Protein AF-A0A931WV49-F1 (afdb_monomer_lite)

Foldseek 3Di:
DEAEEEQEPPDPVQVVLSVVVQVCCCVPVVYHYDYDYDYCPPPVLVCQVVVVQVNYDYDDDDFQDPDVLCVCDPEAVHECPHRHQNPPDVVRCVLNVVLVVDPPPVVNVVSVVVSVVVCVVVVRDDDRDDDDDDDDDDPPPPDDDDDRGPPCVVPDDDPPPPD

Radius of gyration: 19.04 Å; chains: 1; bounding box: 43×33×57 Å

Sequence (163 aa):
MNAYVMVLAWEPANEAISEAVASMWEQNLGLRVKRQLTEYRPTVRQKLVERATAGYTYIFSNPGVSDPVNYGCACCIGPSWVTVLHTEHPKVDELCGPLLKELDTNKWVPGLQKLGDFLYYNYWNAPIANGNALFAAGKRVKSYTPWPQSSLMQVIEYVTLNR

Secondary structure (DSSP, 8-state):
-EEEEEE-TT-THHHHHHHHHHHHHHHHH--EEEE----IIIIIHHHHHTT--TTEEEE---PPPS-HHHIIIIISS--TT-SS-----HHHHHHHHHHTT---GGGHHHHHHHHHHHHHHTTS------PPPP-PPPTT-------S-S-GGGT--------

Structure (mmCIF, N/CA/C/O backbone):
data_AF-A0A931WV49-F1
#
_entry.id   AF-A0A931WV49-F1
#
loop_
_atom_site.group_PDB
_atom_site.id
_atom_site.type_symbol
_atom_site.label_atom_id
_atom_site.label_alt_id
_atom_site.label_comp_id
_atom_site.label_asym_id
_atom_site.label_entity_id
_atom_site.label_seq_id
_atom_site.pdbx_PDB_ins_code
_atom_site.Cartn_x
_atom_site.Cartn_y
_atom_site.Cartn_z
_atom_site.occupancy
_atom_site.B_iso_or_equiv
_atom_site.auth_seq_id
_atom_site.auth_comp_id
_atom_site.auth_asym_id
_atom_site.auth_atom_id
_atom_site.pdbx_PDB_model_num
ATOM 1 N N . MET A 1 1 ? -15.208 0.102 18.724 1.00 34.31 1 MET A N 1
ATOM 2 C CA . MET A 1 1 ? -14.469 1.016 17.828 1.00 34.31 1 MET A CA 1
ATOM 3 C C . MET A 1 1 ? -15.110 0.889 16.450 1.00 34.31 1 MET A C 1
ATOM 5 O O . MET A 1 1 ? -15.309 -0.241 16.025 1.00 34.31 1 MET A O 1
ATOM 9 N N . ASN A 1 2 ? -15.539 1.992 15.828 1.00 30.91 2 ASN A N 1
ATOM 10 C CA . ASN A 1 2 ? -16.186 1.964 14.509 1.00 30.91 2 ASN A CA 1
ATOM 11 C C . ASN A 1 2 ? -15.095 2.106 13.445 1.00 30.91 2 ASN A C 1
ATOM 13 O O . ASN A 1 2 ? -14.449 3.151 13.411 1.00 30.91 2 ASN A O 1
ATOM 17 N N . ALA A 1 3 ? -14.879 1.075 12.630 1.00 30.47 3 ALA A N 1
ATOM 18 C CA . ALA A 1 3 ? -13.979 1.144 11.481 1.00 30.47 3 ALA A CA 1
ATOM 19 C C . ALA A 1 3 ? -14.787 1.463 10.216 1.00 30.47 3 ALA A C 1
ATOM 21 O O . ALA A 1 3 ? -15.908 0.981 10.069 1.00 30.47 3 ALA A O 1
ATOM 22 N N . TYR A 1 4 ? -14.242 2.273 9.316 1.00 38.28 4 TYR A N 1
ATOM 23 C CA . TYR A 1 4 ? -14.878 2.626 8.043 1.00 38.28 4 TYR A CA 1
ATOM 24 C C . TYR A 1 4 ? -14.018 2.132 6.897 1.00 38.28 4 TYR A C 1
ATOM 26 O O . TYR A 1 4 ? -12.827 2.383 6.970 1.00 38.28 4 TYR A O 1
ATOM 34 N N . VAL A 1 5 ? -14.586 1.511 5.860 1.00 36.91 5 VAL A N 1
ATOM 35 C CA . VAL A 1 5 ? -13.857 1.191 4.619 1.00 36.91 5 VAL A CA 1
ATOM 36 C C . VAL A 1 5 ? -14.459 1.988 3.467 1.00 36.91 5 VAL A C 1
ATOM 38 O O . VAL A 1 5 ? -15.669 1.913 3.239 1.00 36.91 5 VAL A O 1
ATOM 41 N N . MET A 1 6 ? -13.623 2.759 2.766 1.00 44.12 6 MET A N 1
ATOM 42 C CA . MET A 1 6 ? -14.001 3.466 1.541 1.00 44.12 6 MET A CA 1
ATOM 43 C C . MET A 1 6 ? -13.493 2.738 0.302 1.00 44.12 6 MET A C 1
ATOM 45 O O . MET A 1 6 ? -12.321 2.375 0.193 1.00 44.12 6 MET A O 1
ATOM 49 N N . VAL A 1 7 ? -14.420 2.560 -0.630 1.00 39.53 7 VAL A N 1
ATOM 50 C CA . VAL A 1 7 ? -14.244 1.864 -1.898 1.00 39.53 7 VAL A CA 1
ATOM 51 C C . VAL A 1 7 ? -13.881 2.892 -2.959 1.00 39.53 7 VAL A C 1
ATOM 53 O O . VAL A 1 7 ? -14.712 3.716 -3.333 1.00 39.53 7 VAL A O 1
ATOM 56 N N . LEU A 1 8 ? -12.642 2.866 -3.447 1.00 41.22 8 LEU A N 1
ATOM 57 C CA . LEU A 1 8 ? -12.221 3.781 -4.504 1.00 41.22 8 LEU A CA 1
ATOM 58 C C . LEU A 1 8 ? -12.713 3.281 -5.866 1.00 41.22 8 LEU A C 1
ATOM 60 O O . LEU A 1 8 ? -12.292 2.223 -6.332 1.00 41.22 8 LEU A O 1
ATOM 64 N N . ALA A 1 9 ? -13.557 4.089 -6.513 1.00 36.97 9 ALA A N 1
ATOM 65 C CA . ALA A 1 9 ? -14.303 3.781 -7.741 1.00 36.97 9 ALA A CA 1
ATOM 66 C C . ALA A 1 9 ? -13.467 3.466 -9.005 1.00 36.97 9 ALA A C 1
ATOM 68 O O . ALA A 1 9 ? -14.037 3.245 -10.070 1.00 36.97 9 ALA A O 1
ATOM 69 N N . TRP A 1 10 ? -12.134 3.457 -8.922 1.00 40.81 10 TRP A N 1
ATOM 70 C CA . TRP A 1 10 ? -11.256 3.199 -10.070 1.00 40.81 10 TRP A CA 1
ATOM 71 C C . TRP A 1 10 ? -11.050 1.711 -10.377 1.00 40.81 10 TRP A C 1
ATOM 73 O O . TRP A 1 10 ? -10.660 1.381 -11.493 1.00 40.81 10 TRP A O 1
ATOM 83 N N . GLU A 1 11 ? -11.376 0.813 -9.443 1.00 55.72 11 GLU A N 1
ATOM 84 C CA . GLU A 1 11 ? -11.392 -0.630 -9.692 1.00 55.72 11 GLU A CA 1
ATOM 85 C C . GLU A 1 11 ? -12.628 -1.275 -9.053 1.00 55.72 11 GLU A C 1
ATOM 87 O O . GLU A 1 11 ? -12.770 -1.210 -7.830 1.00 55.72 11 GLU A O 1
ATOM 92 N N . PRO A 1 12 ? -13.495 -1.957 -9.832 1.00 60.09 12 PRO A N 1
ATOM 93 C CA . PRO A 1 12 ? -14.665 -2.659 -9.293 1.00 60.09 12 PRO A CA 1
ATOM 94 C C . PRO A 1 12 ? -14.314 -3.679 -8.199 1.00 60.09 12 PRO A C 1
ATOM 96 O O . PRO A 1 12 ? -15.126 -3.966 -7.324 1.00 60.09 12 PRO A O 1
ATOM 99 N N . ALA A 1 13 ? -13.085 -4.207 -8.219 1.00 69.62 13 ALA A N 1
ATOM 100 C CA . ALA A 1 13 ? -12.594 -5.136 -7.209 1.00 69.62 13 ALA A CA 1
ATOM 101 C C . ALA A 1 13 ? -12.448 -4.496 -5.817 1.00 69.62 13 ALA A C 1
ATOM 103 O O . ALA A 1 13 ? -12.595 -5.200 -4.820 1.00 69.62 13 ALA A O 1
ATOM 104 N N . ASN A 1 14 ? -12.212 -3.180 -5.719 1.00 73.88 14 ASN A N 1
ATOM 105 C CA . ASN A 1 14 ? -11.999 -2.512 -4.431 1.00 73.88 14 ASN A CA 1
ATOM 106 C C . ASN A 1 14 ? -13.211 -2.641 -3.503 1.00 73.88 14 ASN A C 1
ATOM 108 O O . ASN A 1 14 ? -13.030 -2.716 -2.289 1.00 73.88 14 ASN A O 1
ATOM 112 N N . GLU A 1 15 ? -14.429 -2.706 -4.049 1.00 77.50 15 GLU A N 1
ATOM 113 C CA . GLU A 1 15 ? -15.651 -2.907 -3.262 1.00 77.50 15 GLU A CA 1
ATOM 114 C C . GLU A 1 15 ? -15.672 -4.288 -2.618 1.00 77.50 15 GLU A C 1
ATOM 116 O O . GLU A 1 15 ? -15.788 -4.414 -1.400 1.00 77.50 15 GLU A O 1
ATOM 121 N N . ALA A 1 16 ? -15.478 -5.321 -3.437 1.00 82.06 16 ALA A N 1
ATOM 122 C CA . ALA A 1 16 ? -15.474 -6.704 -2.987 1.00 82.06 16 ALA A CA 1
ATOM 123 C C . ALA A 1 16 ? -14.339 -6.976 -1.988 1.00 82.06 16 ALA A C 1
ATOM 125 O O . ALA A 1 16 ? -14.549 -7.650 -0.981 1.00 82.06 16 ALA A O 1
ATOM 126 N N . ILE A 1 17 ? -13.149 -6.416 -2.229 1.00 83.19 17 ILE A N 1
ATOM 127 C CA . ILE A 1 17 ? -12.017 -6.532 -1.303 1.00 83.19 17 ILE A CA 1
ATOM 128 C C . ILE A 1 17 ? -12.343 -5.814 0.015 1.00 83.19 17 ILE A C 1
ATOM 130 O O . ILE A 1 17 ? -12.093 -6.361 1.087 1.00 83.19 17 ILE A O 1
ATOM 134 N N . SER A 1 18 ? -12.947 -4.623 -0.046 1.00 85.06 18 SER A N 1
ATOM 135 C CA . SER A 1 18 ? -13.350 -3.860 1.144 1.00 85.06 18 SER A CA 1
ATOM 136 C C . SER A 1 18 ? -14.348 -4.623 2.001 1.00 85.06 18 SER A C 1
ATOM 138 O O . SER A 1 18 ? -14.196 -4.676 3.221 1.00 85.06 18 SER A O 1
ATOM 140 N N . GLU A 1 19 ? -15.334 -5.256 1.367 1.00 87.94 19 GLU A N 1
ATOM 141 C CA . GLU A 1 19 ? -16.327 -6.072 2.060 1.00 87.94 19 GLU A CA 1
ATOM 142 C C . GLU A 1 19 ? -15.710 -7.331 2.678 1.00 87.94 19 GLU A C 1
ATOM 144 O O . GLU A 1 19 ? -16.015 -7.672 3.823 1.00 87.94 19 GLU A O 1
ATOM 149 N N . ALA A 1 20 ? -14.799 -7.997 1.963 1.00 89.44 20 ALA A N 1
ATOM 150 C CA . ALA A 1 20 ? -14.093 -9.167 2.479 1.00 89.44 20 ALA A CA 1
ATOM 151 C C . ALA A 1 20 ? -13.246 -8.821 3.717 1.00 89.44 20 ALA A C 1
ATOM 153 O O . ALA A 1 20 ? -13.296 -9.533 4.722 1.00 89.44 20 ALA A O 1
ATOM 154 N N . VAL A 1 21 ? -12.517 -7.700 3.682 1.00 88.88 21 VAL A N 1
ATOM 155 C CA . VAL A 1 21 ? -11.721 -7.216 4.822 1.00 88.88 21 VAL A CA 1
ATOM 156 C C . VAL A 1 21 ? -12.618 -6.825 5.994 1.00 88.88 21 VAL A C 1
ATOM 158 O O . VAL A 1 21 ? -12.352 -7.231 7.125 1.00 88.88 21 VAL A O 1
ATOM 161 N N . ALA A 1 22 ? -13.702 -6.088 5.733 1.00 90.62 22 ALA A N 1
ATOM 162 C CA . ALA A 1 22 ? -14.672 -5.714 6.756 1.00 90.62 22 ALA A CA 1
ATOM 163 C C . ALA A 1 22 ? -15.251 -6.956 7.449 1.00 90.62 22 ALA A C 1
ATOM 165 O O . ALA A 1 22 ? -15.219 -7.049 8.674 1.00 90.62 22 ALA A O 1
ATOM 166 N N . SER A 1 23 ? -15.685 -7.944 6.665 1.00 92.62 23 SER A N 1
ATOM 167 C CA . SER A 1 23 ? -16.212 -9.214 7.170 1.00 92.62 23 SER A CA 1
ATOM 168 C C . SER A 1 23 ? -15.183 -9.969 8.014 1.00 92.62 23 SER A C 1
ATOM 170 O O . SER A 1 23 ? -15.506 -10.448 9.100 1.00 92.62 23 SER A O 1
ATOM 172 N N . MET A 1 24 ? -13.925 -10.034 7.564 1.00 92.19 24 MET A N 1
ATOM 173 C CA . MET A 1 24 ? -12.841 -10.675 8.311 1.00 92.19 24 MET A CA 1
ATOM 174 C C . MET A 1 24 ? -12.613 -10.001 9.670 1.00 92.19 24 MET A C 1
ATOM 176 O O . MET A 1 24 ? -12.409 -10.690 10.670 1.00 92.19 24 MET A O 1
ATOM 180 N N . TRP A 1 25 ? -12.658 -8.670 9.732 1.00 91.69 25 TRP A N 1
ATOM 181 C CA . TRP A 1 25 ? -12.512 -7.925 10.983 1.00 91.69 25 TRP A CA 1
ATOM 182 C C . TRP A 1 25 ? -13.694 -8.114 11.930 1.00 91.69 25 TRP A C 1
ATOM 184 O O . TRP A 1 25 ? -13.495 -8.261 13.136 1.00 91.69 25 TRP A O 1
ATOM 194 N N . GLU A 1 26 ? -14.916 -8.141 11.408 1.00 94.44 26 GLU A N 1
ATOM 195 C CA . GLU A 1 26 ? -16.110 -8.384 12.220 1.00 94.44 26 GLU A CA 1
ATOM 196 C C . GLU A 1 26 ? -16.106 -9.799 12.811 1.00 94.44 26 GLU A C 1
ATOM 198 O O . GLU A 1 26 ? -16.365 -9.968 14.001 1.00 94.44 26 GLU A O 1
ATOM 203 N N . GLN A 1 27 ? -15.737 -10.805 12.012 1.00 95.81 27 GLN A N 1
ATOM 204 C CA . GLN A 1 27 ? -15.730 -12.211 12.425 1.00 95.81 27 GLN A CA 1
ATOM 205 C C . GLN A 1 27 ? -14.581 -12.558 13.376 1.00 95.81 27 GLN A C 1
ATOM 207 O O . GLN A 1 27 ? -14.791 -13.270 14.354 1.00 95.81 27 GLN A O 1
ATOM 212 N N . ASN A 1 28 ? -13.368 -12.070 13.097 1.00 95.50 28 ASN A N 1
ATOM 213 C CA . ASN A 1 28 ? -12.165 -12.533 13.795 1.00 95.50 28 ASN A CA 1
ATOM 214 C C . ASN A 1 28 ? -11.689 -11.580 14.894 1.00 95.50 28 ASN A C 1
ATOM 216 O O . ASN A 1 28 ? -10.982 -12.010 15.801 1.00 95.50 28 ASN A O 1
ATOM 220 N N . LEU A 1 29 ? -12.049 -10.293 14.823 1.00 90.69 29 LEU A N 1
ATOM 221 C CA . LEU A 1 29 ? -11.569 -9.269 15.761 1.00 90.69 29 LEU A CA 1
ATOM 222 C C . LEU A 1 29 ? -12.693 -8.662 16.614 1.00 90.69 29 LEU A C 1
ATOM 224 O O . LEU A 1 29 ? -12.421 -7.821 17.469 1.00 90.69 29 LEU A O 1
ATOM 228 N N . GLY A 1 30 ? -13.954 -9.048 16.383 1.00 90.06 30 GLY A N 1
ATOM 229 C CA . GLY A 1 30 ? -15.111 -8.507 17.105 1.00 90.06 30 GLY A CA 1
ATOM 230 C C . GLY A 1 30 ? -15.348 -7.012 16.857 1.00 90.06 30 GLY A C 1
ATOM 231 O O . GLY A 1 30 ? -15.987 -6.333 17.666 1.00 90.06 30 GLY A O 1
ATOM 232 N N . LEU A 1 31 ? -14.806 -6.473 15.761 1.00 89.88 31 LEU A N 1
ATOM 233 C CA . LEU A 1 31 ? -15.021 -5.085 15.364 1.00 89.88 31 LEU A CA 1
ATOM 234 C C . LEU A 1 31 ? -16.426 -4.906 14.775 1.00 89.88 31 LEU A C 1
ATOM 236 O O . LEU A 1 31 ? -17.073 -5.864 14.367 1.00 89.88 31 LEU A O 1
ATOM 240 N N . ARG A 1 32 ? -16.910 -3.660 14.731 1.00 90.88 32 ARG A N 1
ATOM 241 C CA . ARG A 1 32 ? -18.094 -3.282 13.945 1.00 90.88 32 ARG A CA 1
ATOM 242 C C . ARG A 1 32 ? -17.646 -2.335 12.846 1.00 90.88 32 ARG A C 1
ATOM 244 O O . ARG A 1 32 ? -17.083 -1.276 13.148 1.00 90.88 32 ARG A O 1
ATOM 251 N N . VAL A 1 33 ? -17.881 -2.711 11.593 1.00 89.62 33 VAL A N 1
ATOM 252 C CA . VAL A 1 33 ? -17.372 -1.974 10.438 1.00 89.62 33 VAL A CA 1
ATOM 253 C C . VAL A 1 33 ? -18.531 -1.294 9.713 1.00 89.62 33 VAL A C 1
ATOM 255 O O . VAL A 1 33 ? -19.464 -1.932 9.228 1.00 89.62 33 VAL A O 1
ATOM 258 N N . LYS A 1 34 ? -18.488 0.033 9.608 1.00 88.94 34 LYS A N 1
ATOM 259 C CA . LYS A 1 34 ? -19.434 0.795 8.793 1.00 88.94 34 LYS A CA 1
ATOM 260 C C . LYS A 1 34 ? -18.891 0.905 7.370 1.00 88.94 34 LYS A C 1
ATOM 262 O O . LYS A 1 34 ? -17.899 1.589 7.131 1.00 88.94 34 LYS A O 1
ATOM 267 N N . ARG A 1 35 ? -19.563 0.272 6.409 1.00 86.44 35 ARG A N 1
ATOM 268 C CA . ARG A 1 35 ? -19.246 0.450 4.985 1.00 86.44 35 ARG A CA 1
ATOM 269 C C . ARG A 1 35 ? -19.709 1.830 4.519 1.00 86.44 35 ARG A C 1
ATOM 271 O O . ARG A 1 35 ? -20.822 2.248 4.843 1.00 86.44 35 ARG A O 1
ATOM 278 N N . GLN A 1 36 ? -18.866 2.546 3.780 1.00 84.31 36 GLN A N 1
ATOM 279 C CA . GLN A 1 36 ? -19.240 3.822 3.175 1.00 84.31 36 GLN A CA 1
ATOM 280 C C . GLN A 1 36 ? -18.580 3.956 1.804 1.00 84.31 36 GLN A C 1
ATOM 282 O O . GLN A 1 36 ? -17.373 4.153 1.712 1.00 84.31 36 GLN A O 1
ATOM 287 N N . LEU A 1 37 ? -19.378 3.895 0.739 1.00 77.06 37 LEU A N 1
ATOM 288 C CA . LEU A 1 37 ? -18.910 4.229 -0.604 1.00 77.06 37 LEU A CA 1
ATOM 289 C C . LEU A 1 37 ? -18.619 5.732 -0.683 1.00 77.06 37 LEU A C 1
ATOM 291 O O . LEU A 1 37 ? -19.451 6.545 -0.271 1.00 77.06 37 LEU A O 1
ATOM 295 N N . THR A 1 38 ? -17.448 6.105 -1.192 1.00 76.75 38 THR A N 1
ATOM 296 C CA . THR A 1 38 ? -17.051 7.507 -1.365 1.00 76.75 38 THR A CA 1
ATOM 297 C C . THR A 1 38 ? -16.128 7.681 -2.560 1.00 76.75 38 THR A C 1
ATOM 299 O O . THR A 1 38 ? -15.463 6.753 -3.015 1.00 76.75 38 THR A O 1
ATOM 302 N N . GLU A 1 39 ? -16.046 8.912 -3.046 1.00 75.50 39 GLU A N 1
ATOM 303 C CA . GLU A 1 39 ? -15.086 9.282 -4.074 1.00 75.50 39 GLU A CA 1
ATOM 304 C C . GLU A 1 39 ? -13.728 9.633 -3.456 1.00 75.50 39 GLU A C 1
ATOM 306 O O . GLU A 1 39 ? -13.644 10.273 -2.400 1.00 75.50 39 GLU A O 1
ATOM 311 N N . TYR A 1 40 ? -12.637 9.281 -4.150 1.00 74.19 40 TYR A N 1
ATOM 312 C CA . TYR A 1 40 ? -11.290 9.671 -3.717 1.00 74.19 40 TYR A CA 1
ATOM 313 C C . TYR A 1 40 ? -11.170 11.196 -3.567 1.00 74.19 40 TYR A C 1
ATOM 315 O O . TYR A 1 40 ? -10.636 11.702 -2.580 1.00 74.19 40 TYR A O 1
ATOM 323 N N . ARG A 1 41 ? -11.694 11.940 -4.547 1.00 77.38 41 ARG A N 1
ATOM 324 C CA . ARG A 1 41 ? -11.789 13.402 -4.534 1.00 77.38 41 ARG A CA 1
ATOM 325 C C . ARG A 1 41 ? -13.264 13.783 -4.682 1.00 77.38 41 ARG A C 1
ATOM 327 O O . ARG A 1 41 ? -13.864 13.296 -5.628 1.00 77.38 41 ARG A O 1
ATOM 334 N N . PRO A 1 42 ? -13.814 14.653 -3.819 1.00 78.25 42 PRO A N 1
ATOM 335 C CA . PRO A 1 42 ? -13.121 15.373 -2.748 1.00 78.25 42 PRO A CA 1
ATOM 336 C C . PRO A 1 42 ? -12.963 14.571 -1.444 1.00 78.25 42 PRO A C 1
ATOM 338 O O . PRO A 1 42 ? -12.081 14.896 -0.660 1.00 78.25 42 PRO A O 1
ATOM 341 N N . THR A 1 43 ? -13.762 13.529 -1.200 1.00 81.81 43 THR A N 1
ATOM 342 C CA . THR A 1 43 ? -14.004 13.005 0.156 1.00 81.81 43 THR A CA 1
ATOM 343 C C . THR A 1 43 ? -12.775 12.420 0.854 1.00 81.81 43 THR A C 1
ATOM 345 O O . THR A 1 43 ? -12.388 12.911 1.917 1.00 81.81 43 THR A O 1
ATOM 348 N N . VAL A 1 44 ? -12.156 11.375 0.294 1.00 79.25 44 VAL A N 1
ATOM 349 C CA . VAL A 1 44 ? -11.010 10.706 0.944 1.00 79.25 44 VAL A CA 1
ATOM 350 C C . VAL A 1 44 ? -9.829 11.664 1.060 1.00 79.25 44 VAL A C 1
ATOM 352 O O . VAL A 1 44 ? -9.240 11.811 2.130 1.00 79.25 44 VAL A O 1
ATOM 355 N N . ARG A 1 45 ? -9.521 12.369 -0.033 1.00 78.31 45 ARG A N 1
ATOM 356 C CA . ARG A 1 45 ? -8.413 13.321 -0.095 1.00 78.31 45 ARG A CA 1
ATOM 357 C C . ARG A 1 45 ? -8.576 14.462 0.902 1.00 78.31 45 ARG A C 1
ATOM 359 O O . ARG A 1 45 ? -7.599 14.838 1.536 1.00 78.31 45 ARG A O 1
ATOM 366 N N . GLN A 1 46 ? -9.780 15.007 1.051 1.00 83.69 46 GLN A N 1
ATOM 367 C CA . GLN A 1 46 ? -10.036 16.071 2.015 1.00 83.69 46 GLN A CA 1
ATOM 368 C C . GLN A 1 46 ? -9.796 15.582 3.446 1.00 83.69 46 GLN A C 1
ATOM 370 O O . GLN A 1 46 ? -9.076 16.240 4.186 1.00 83.69 46 GLN A O 1
ATOM 375 N N . LYS A 1 47 ? -10.285 14.388 3.808 1.00 82.69 47 LYS A N 1
ATOM 376 C CA . LYS A 1 47 ? -10.032 13.800 5.134 1.00 82.69 47 LYS A CA 1
ATOM 377 C C . LYS A 1 47 ? -8.549 13.583 5.422 1.00 82.69 47 LYS A C 1
ATOM 379 O O . LYS A 1 47 ? -8.128 13.814 6.551 1.00 82.69 47 LYS A O 1
ATOM 384 N N . LEU A 1 48 ? -7.778 13.149 4.423 1.00 79.81 48 LEU A N 1
ATOM 385 C CA . LEU A 1 48 ? -6.324 13.005 4.532 1.00 79.81 48 LEU A CA 1
ATOM 386 C C . LEU A 1 48 ? -5.666 14.363 4.825 1.00 79.81 48 LEU A C 1
ATOM 388 O O . LEU A 1 48 ? -4.975 14.492 5.831 1.00 79.81 48 LEU A O 1
ATOM 392 N N . VAL A 1 49 ? -5.966 15.387 4.017 1.00 79.75 49 VAL A N 1
ATOM 393 C CA . VAL A 1 49 ? -5.416 16.749 4.169 1.00 79.75 49 VAL A CA 1
ATOM 394 C C . VAL A 1 49 ? -5.806 17.385 5.509 1.00 79.75 49 VAL A C 1
ATOM 396 O O . VAL A 1 49 ? -4.985 18.026 6.161 1.00 79.75 49 VAL A O 1
ATOM 399 N N . GLU A 1 50 ? -7.051 17.198 5.940 1.00 84.56 50 GLU A N 1
ATOM 400 C CA . GLU A 1 50 ? -7.586 17.732 7.198 1.00 84.56 50 GLU A CA 1
ATOM 401 C C . GLU A 1 50 ? -7.188 16.904 8.429 1.00 84.56 50 GLU A C 1
ATOM 403 O O . GLU A 1 50 ? -7.549 17.265 9.548 1.00 84.56 50 GLU A O 1
ATOM 408 N N . ARG A 1 51 ? -6.463 15.789 8.251 1.00 79.25 51 ARG A N 1
ATOM 409 C CA . ARG A 1 51 ? -6.116 14.830 9.318 1.00 79.25 51 ARG A CA 1
ATOM 410 C C . ARG A 1 51 ? -7.344 14.280 10.064 1.00 79.25 51 ARG A C 1
ATOM 412 O O . ARG A 1 51 ? -7.278 13.903 11.232 1.00 79.25 51 ARG A O 1
ATOM 419 N N . ALA A 1 52 ? -8.475 14.179 9.370 1.00 84.69 52 ALA A N 1
ATOM 420 C CA . ALA A 1 52 ? -9.752 13.692 9.888 1.00 84.69 52 ALA A CA 1
ATOM 421 C C . ALA A 1 52 ? -9.961 12.190 9.588 1.00 84.69 52 ALA A C 1
ATOM 423 O O . ALA A 1 52 ? -11.017 11.780 9.090 1.00 84.69 52 ALA A O 1
ATOM 424 N N . THR A 1 53 ? -8.934 11.375 9.867 1.00 78.62 53 THR A N 1
ATOM 425 C CA . THR A 1 53 ? -8.846 9.938 9.523 1.00 78.62 53 THR A CA 1
ATOM 426 C C . THR A 1 53 ? -8.913 8.994 10.731 1.00 78.62 53 THR A C 1
ATOM 428 O O . THR A 1 53 ? -8.731 7.785 10.594 1.00 78.62 53 THR A O 1
ATOM 431 N N . ALA A 1 54 ? -9.202 9.498 11.932 1.00 81.06 54 ALA A N 1
ATOM 432 C CA . ALA A 1 54 ? -9.349 8.644 13.109 1.00 81.06 54 ALA A CA 1
ATOM 433 C C . ALA A 1 54 ? -10.499 7.627 12.931 1.00 81.06 54 ALA A C 1
ATOM 435 O O . ALA A 1 54 ? -11.623 7.997 12.591 1.00 81.06 54 ALA A O 1
ATOM 436 N N . GLY A 1 55 ? -10.213 6.339 13.164 1.00 78.25 55 GLY A N 1
ATOM 437 C CA . GLY A 1 55 ? -11.171 5.236 12.975 1.00 78.25 55 GLY A CA 1
ATOM 438 C C . GLY A 1 55 ? -11.501 4.931 11.509 1.00 78.25 55 GLY A C 1
ATOM 439 O O . GLY A 1 55 ? -12.386 4.127 11.227 1.00 78.25 55 GLY A O 1
ATOM 440 N N . TYR A 1 56 ? -10.807 5.565 10.570 1.00 78.94 56 TYR A N 1
ATOM 441 C CA . TYR A 1 56 ? -11.069 5.456 9.148 1.00 78.94 56 TYR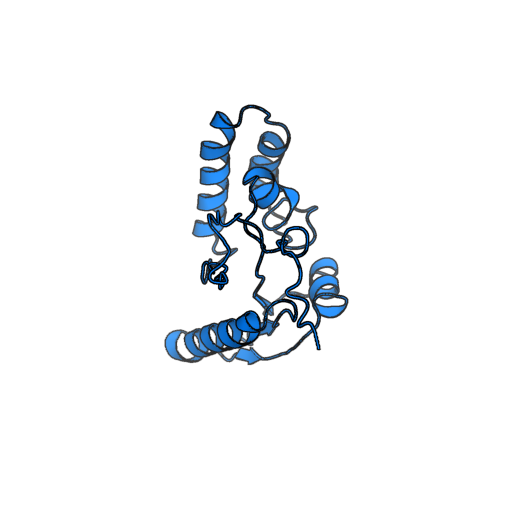 A CA 1
ATOM 442 C C . TYR A 1 56 ? -9.982 4.626 8.4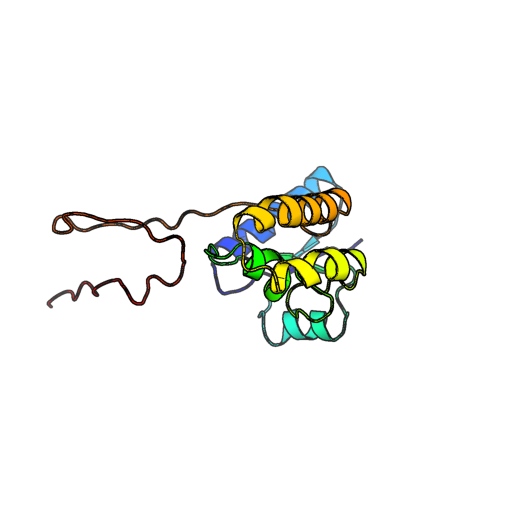60 1.00 78.94 56 TYR A C 1
ATOM 444 O O . TYR A 1 56 ? -8.793 4.863 8.654 1.00 78.94 56 TYR A O 1
ATOM 452 N N . THR A 1 57 ? -10.394 3.663 7.640 1.00 79.62 57 THR A N 1
ATOM 453 C CA . THR A 1 57 ? -9.515 2.921 6.739 1.00 79.62 57 THR A CA 1
ATOM 454 C C . THR A 1 57 ? -10.039 3.028 5.308 1.00 79.62 57 THR A C 1
ATOM 456 O O . THR A 1 57 ? -11.193 3.379 5.049 1.00 79.62 57 THR A O 1
ATOM 459 N N . TYR A 1 58 ? -9.189 2.745 4.339 1.00 78.31 58 TYR A N 1
ATOM 460 C CA . TYR A 1 58 ? -9.593 2.675 2.947 1.00 78.31 58 TYR A CA 1
ATOM 461 C C . TYR A 1 58 ? -8.668 1.744 2.199 1.00 78.31 58 TYR A C 1
ATOM 463 O O . TYR A 1 58 ? -7.517 1.546 2.586 1.00 78.31 58 TYR A O 1
ATOM 471 N N . ILE A 1 59 ? -9.195 1.174 1.126 1.00 77.19 59 ILE A N 1
ATOM 472 C CA . ILE A 1 59 ? -8.412 0.332 0.239 1.00 77.19 59 ILE A CA 1
ATOM 473 C C . ILE A 1 59 ? -7.989 1.178 -0.946 1.00 77.19 59 ILE A C 1
ATOM 475 O O . ILE A 1 59 ? -8.800 1.861 -1.571 1.00 77.19 59 ILE A O 1
ATOM 479 N N . PHE A 1 60 ? -6.696 1.133 -1.233 1.00 73.25 60 PHE A N 1
ATOM 480 C CA . PHE A 1 60 ? -6.095 1.783 -2.379 1.00 73.25 60 PHE A CA 1
ATOM 481 C C . PHE A 1 60 ? -5.416 0.721 -3.234 1.00 73.25 60 PHE A C 1
ATOM 483 O O . PHE A 1 60 ? -4.530 0.012 -2.756 1.00 73.25 60 PHE A O 1
ATOM 490 N N . SER A 1 61 ? -5.844 0.611 -4.489 1.00 70.88 61 SER A N 1
ATOM 491 C CA . SER A 1 61 ? -5.109 -0.117 -5.515 1.00 70.88 61 SER A CA 1
ATOM 492 C C . SER A 1 61 ? -4.193 0.864 -6.242 1.00 70.88 61 SER A C 1
ATOM 494 O O . SER A 1 61 ? -4.584 1.994 -6.541 1.00 70.88 61 SER A O 1
ATOM 496 N N . ASN A 1 62 ? -2.958 0.445 -6.510 1.00 63.00 62 ASN A N 1
ATOM 497 C CA . ASN A 1 62 ? -2.031 1.212 -7.331 1.00 63.00 62 ASN A CA 1
ATOM 498 C C . ASN A 1 62 ? -1.597 0.368 -8.534 1.00 63.00 62 ASN A C 1
ATOM 500 O O . ASN A 1 62 ? -1.464 -0.851 -8.388 1.00 63.00 62 ASN A O 1
ATOM 504 N N . PRO A 1 63 ? -1.319 0.979 -9.701 1.00 57.69 63 PRO A N 1
ATOM 505 C CA . PRO A 1 63 ? -0.655 0.271 -10.783 1.00 57.69 63 PRO A CA 1
ATOM 506 C C . PRO A 1 63 ? 0.677 -0.300 -10.296 1.00 57.69 63 PRO A C 1
ATOM 508 O O . PRO A 1 63 ? 1.340 0.301 -9.445 1.00 57.69 63 PRO A O 1
ATOM 511 N N . GLY A 1 64 ? 1.111 -1.409 -10.899 1.00 55.72 64 GLY A N 1
ATOM 512 C CA . GLY A 1 64 ? 2.505 -1.827 -10.797 1.00 55.72 64 GLY A CA 1
ATOM 513 C C . GLY A 1 64 ? 3.417 -0.653 -11.162 1.00 55.72 64 GLY A C 1
ATOM 514 O O . GLY A 1 64 ? 3.257 -0.038 -12.217 1.00 55.72 64 GLY A O 1
ATOM 515 N N . VAL A 1 65 ? 4.331 -0.295 -10.261 1.00 59.81 65 VAL A N 1
ATOM 516 C CA . VAL A 1 65 ? 5.293 0.785 -10.492 1.00 59.81 65 VAL A CA 1
ATOM 517 C C . VAL A 1 65 ? 6.622 0.154 -10.870 1.00 59.81 65 VAL A C 1
ATOM 519 O O . VAL A 1 65 ? 7.129 -0.712 -10.162 1.00 59.81 65 VAL A O 1
ATOM 522 N N . SER A 1 66 ? 7.185 0.579 -12.000 1.00 61.16 66 SER A N 1
ATOM 523 C CA . SER A 1 66 ? 8.498 0.121 -12.468 1.00 61.16 66 SER A CA 1
ATOM 524 C C . SER A 1 66 ? 9.652 0.685 -11.636 1.00 61.16 66 SER A C 1
ATOM 526 O O . SER A 1 66 ? 10.733 0.108 -11.615 1.00 61.16 66 SER A O 1
ATOM 528 N N . ASP A 1 67 ? 9.419 1.810 -10.960 1.00 75.62 67 ASP A N 1
ATOM 529 C CA . ASP A 1 67 ? 10.357 2.465 -10.055 1.00 75.62 67 ASP A CA 1
ATOM 530 C C . ASP A 1 67 ? 9.930 2.252 -8.587 1.00 75.62 67 ASP A C 1
ATOM 532 O O . ASP A 1 67 ? 8.982 2.891 -8.106 1.00 75.62 67 ASP A O 1
ATOM 536 N N . PRO A 1 68 ? 10.616 1.361 -7.854 1.00 77.31 68 PRO A N 1
ATOM 537 C CA . PRO A 1 68 ? 10.245 1.041 -6.485 1.00 77.31 68 PRO A CA 1
ATOM 538 C C . PRO A 1 68 ? 10.571 2.177 -5.499 1.00 77.31 68 PRO A C 1
ATOM 540 O O . PRO A 1 68 ? 9.908 2.279 -4.465 1.00 77.31 68 PRO A O 1
ATOM 543 N N . VAL A 1 69 ? 11.527 3.063 -5.812 1.00 83.81 69 VAL A N 1
ATOM 544 C CA . VAL A 1 69 ? 11.842 4.235 -4.979 1.00 83.81 69 VAL A CA 1
ATOM 545 C C . VAL A 1 69 ? 10.758 5.289 -5.123 1.00 83.81 69 VAL A C 1
ATOM 547 O O . VAL A 1 69 ? 10.261 5.792 -4.116 1.00 83.81 69 VAL A O 1
ATOM 550 N N . ASN A 1 70 ? 10.319 5.576 -6.348 1.00 78.19 70 ASN A N 1
ATOM 551 C CA . ASN A 1 70 ? 9.205 6.495 -6.565 1.00 78.19 70 ASN A CA 1
ATOM 552 C C . ASN A 1 70 ? 7.930 5.997 -5.859 1.00 78.19 70 ASN A C 1
ATOM 554 O O . ASN A 1 70 ? 7.249 6.759 -5.168 1.00 78.19 70 ASN A O 1
ATOM 558 N N . TYR A 1 71 ? 7.643 4.694 -5.940 1.00 75.69 71 TYR A N 1
ATOM 559 C CA . TYR A 1 71 ? 6.498 4.112 -5.241 1.00 75.69 71 TYR A CA 1
ATOM 560 C C . TYR A 1 71 ? 6.599 4.247 -3.715 1.00 75.69 71 TYR A C 1
ATOM 562 O O . TYR A 1 71 ? 5.685 4.786 -3.079 1.00 75.69 71 TYR A O 1
ATOM 570 N N . GLY A 1 72 ? 7.717 3.790 -3.140 1.00 77.56 72 GLY A N 1
ATOM 571 C CA . GLY A 1 72 ? 7.929 3.772 -1.694 1.00 77.56 72 GLY A CA 1
ATOM 572 C C . GLY A 1 72 ? 8.073 5.161 -1.074 1.00 77.56 72 GLY A C 1
ATOM 573 O O . GLY A 1 72 ? 7.638 5.367 0.053 1.00 77.56 72 GLY A O 1
ATOM 574 N N . CYS A 1 73 ? 8.640 6.123 -1.807 1.00 81.69 73 CYS A N 1
ATOM 575 C CA . CYS A 1 73 ? 9.103 7.382 -1.228 1.00 81.69 73 CYS A CA 1
ATOM 576 C C . CYS A 1 73 ? 8.559 8.664 -1.862 1.00 81.69 73 CYS A C 1
ATOM 578 O O . CYS A 1 73 ? 8.746 9.718 -1.268 1.00 81.69 73 CYS A O 1
ATOM 580 N N . ALA A 1 74 ? 7.887 8.629 -3.015 1.00 75.00 74 ALA A N 1
ATOM 581 C CA . ALA A 1 74 ? 7.350 9.846 -3.643 1.00 75.00 74 ALA A CA 1
ATOM 582 C C . ALA A 1 74 ? 5.854 9.785 -3.986 1.00 75.00 74 ALA A C 1
ATOM 584 O O . ALA A 1 74 ? 5.222 10.835 -4.086 1.00 75.00 74 ALA A O 1
ATOM 585 N N . CYS A 1 75 ? 5.264 8.593 -4.125 1.00 70.50 75 CYS A N 1
ATOM 586 C CA . CYS A 1 75 ? 3.835 8.458 -4.412 1.00 70.50 75 CYS A CA 1
ATOM 587 C C . CYS A 1 75 ? 2.976 8.149 -3.188 1.00 70.50 75 CYS A C 1
ATOM 589 O O . CYS A 1 75 ? 2.026 8.872 -2.891 1.00 70.50 75 CYS A O 1
ATOM 591 N N . CYS A 1 76 ? 3.212 6.985 -2.583 1.00 66.50 76 CYS A N 1
ATOM 592 C CA . CYS A 1 76 ? 2.094 6.238 -2.012 1.00 66.50 76 CYS A CA 1
ATOM 593 C C . CYS A 1 76 ? 2.349 5.784 -0.570 1.00 66.50 76 CYS A C 1
ATOM 595 O O . CYS A 1 76 ? 1.401 5.549 0.157 1.00 66.50 76 CYS A O 1
ATOM 597 N N . ILE A 1 77 ? 3.608 5.662 -0.153 1.00 67.62 77 ILE A N 1
ATOM 598 C CA . ILE A 1 77 ? 4.030 5.287 1.212 1.00 67.62 77 ILE A CA 1
ATOM 599 C C . ILE A 1 77 ? 4.858 6.417 1.858 1.00 67.62 77 ILE A C 1
ATOM 601 O O . ILE A 1 77 ? 5.283 6.326 3.003 1.00 67.62 77 ILE A O 1
ATOM 605 N N . GLY A 1 78 ? 5.106 7.473 1.082 1.00 66.81 78 GLY A N 1
ATOM 606 C CA . GLY A 1 78 ? 6.236 8.361 1.270 1.00 66.81 78 GLY A CA 1
ATOM 607 C C . GLY A 1 78 ? 6.173 9.311 2.473 1.00 66.81 78 GLY A C 1
ATOM 608 O O . GLY A 1 78 ? 5.305 9.221 3.337 1.00 66.81 78 GLY A O 1
ATOM 609 N N . PRO A 1 79 ? 7.144 10.233 2.523 1.00 65.38 79 PRO A N 1
ATOM 610 C CA . PRO A 1 79 ? 7.318 11.234 3.566 1.00 65.38 79 PRO A CA 1
ATOM 611 C C . PRO A 1 79 ? 6.069 12.042 3.904 1.00 65.38 79 PRO A C 1
ATOM 613 O O . PRO A 1 79 ? 5.119 12.119 3.127 1.00 65.38 79 PRO A O 1
ATOM 616 N N . SER A 1 80 ? 6.151 12.780 5.007 1.00 65.44 80 SER A N 1
ATOM 617 C CA . SER A 1 80 ? 5.110 13.694 5.507 1.00 65.44 80 SER A CA 1
ATOM 618 C C . SER A 1 80 ? 4.477 14.634 4.457 1.00 65.44 80 SER A C 1
ATOM 620 O O . SER A 1 80 ? 3.321 15.035 4.599 1.00 65.44 80 SER A O 1
ATOM 622 N N . TRP A 1 81 ? 5.197 14.966 3.381 1.00 64.56 81 TRP A N 1
ATOM 623 C CA . TRP A 1 81 ? 4.730 15.824 2.285 1.00 64.56 81 TRP A CA 1
ATOM 624 C C . TRP A 1 81 ? 3.936 15.101 1.179 1.00 64.56 81 TRP A C 1
ATOM 626 O O . TRP A 1 81 ? 3.373 15.758 0.299 1.00 64.56 81 TRP A O 1
ATOM 636 N N . VAL A 1 82 ? 3.856 13.771 1.200 1.00 68.69 82 VAL A N 1
ATOM 637 C CA . VAL A 1 82 ? 3.093 12.973 0.234 1.00 68.69 82 VAL A CA 1
ATOM 638 C C . VAL A 1 82 ? 1.614 12.914 0.639 1.00 68.69 82 VAL A C 1
ATOM 640 O O . VAL A 1 82 ? 1.269 12.664 1.787 1.00 68.69 82 VAL A O 1
ATOM 643 N N . THR A 1 83 ? 0.708 13.157 -0.317 1.00 58.50 83 THR A N 1
ATOM 644 C CA . THR A 1 83 ? -0.731 13.369 -0.038 1.00 58.50 83 THR A CA 1
ATOM 645 C C . THR A 1 83 ? -1.528 12.085 0.212 1.00 58.50 83 THR A C 1
ATOM 647 O O . THR A 1 83 ? -2.603 12.140 0.802 1.00 58.50 83 THR A O 1
ATOM 650 N N . VAL A 1 84 ? -1.077 10.938 -0.306 1.00 60.94 84 VAL A N 1
ATOM 651 C CA . VAL A 1 84 ? -1.882 9.704 -0.270 1.00 60.94 84 VAL A CA 1
ATOM 652 C C . VAL A 1 84 ? -1.809 9.058 1.107 1.00 60.94 84 VAL A C 1
ATOM 654 O O . VAL A 1 84 ? -2.830 8.653 1.648 1.00 60.94 84 VAL A O 1
ATOM 657 N N . LEU A 1 85 ? -0.627 9.028 1.710 1.00 61.31 85 LEU A N 1
ATOM 658 C CA . LEU A 1 85 ? -0.389 8.313 2.951 1.00 61.31 85 LEU A CA 1
ATOM 659 C C . LEU A 1 85 ? 0.444 9.233 3.833 1.00 61.31 85 LEU A C 1
ATOM 661 O O . LEU A 1 85 ? 1.658 9.311 3.701 1.00 61.31 85 LEU A O 1
ATOM 665 N N . HIS A 1 86 ? -0.239 10.015 4.669 1.00 59.34 86 HIS A N 1
ATOM 666 C CA . HIS A 1 86 ? 0.404 10.895 5.640 1.00 59.34 86 HIS A CA 1
ATOM 667 C C . HIS A 1 86 ? 1.022 10.052 6.756 1.00 59.34 86 HIS A C 1
ATOM 669 O O . HIS A 1 86 ? 0.540 10.027 7.888 1.00 59.34 86 HIS A O 1
ATOM 675 N N . THR A 1 87 ? 2.102 9.344 6.447 1.00 63.12 87 THR A N 1
ATOM 676 C CA . THR A 1 87 ? 3.016 8.850 7.466 1.00 63.12 87 THR A CA 1
ATOM 677 C C . THR A 1 87 ? 3.899 10.017 7.863 1.00 63.12 87 THR A C 1
ATOM 679 O O . THR A 1 87 ? 5.020 10.173 7.392 1.00 63.12 87 THR A O 1
ATOM 682 N N . GLU A 1 88 ? 3.348 10.896 8.704 1.00 71.44 88 GLU A N 1
ATOM 683 C CA . GLU A 1 88 ? 4.065 12.023 9.312 1.00 71.44 88 GLU A CA 1
ATOM 684 C C . GLU A 1 88 ? 5.017 11.510 10.395 1.00 71.44 88 GLU A C 1
ATOM 686 O O . GLU A 1 88 ? 4.872 11.791 11.583 1.00 71.44 88 GLU A O 1
ATOM 691 N N . HIS A 1 89 ? 5.977 10.688 9.985 1.00 79.12 89 HIS A N 1
ATOM 692 C CA . HIS A 1 89 ? 6.890 10.038 10.897 1.00 79.12 89 HIS A CA 1
ATOM 693 C C . HIS A 1 89 ? 8.336 10.291 10.468 1.00 79.12 89 HIS A C 1
ATOM 695 O O . HIS A 1 89 ? 8.722 9.890 9.366 1.00 79.12 89 HIS A O 1
ATOM 701 N N . PRO A 1 90 ? 9.181 10.850 11.356 1.00 85.69 90 PRO A N 1
ATOM 702 C CA . PRO A 1 90 ? 10.554 11.228 11.020 1.00 85.69 90 PRO A CA 1
ATOM 703 C C . PRO A 1 90 ? 11.382 10.092 10.415 1.00 85.69 90 PRO A C 1
ATOM 705 O O . PRO A 1 90 ? 12.225 10.324 9.556 1.00 85.69 90 PRO A O 1
ATOM 708 N N . LYS A 1 91 ? 11.121 8.845 10.829 1.00 87.31 91 LYS A N 1
ATOM 709 C CA . LYS A 1 91 ? 11.819 7.673 10.283 1.00 87.31 91 LYS A CA 1
ATOM 710 C C . LYS A 1 91 ? 11.549 7.432 8.794 1.00 87.31 91 LYS A C 1
ATOM 712 O O . LYS A 1 91 ? 12.442 6.958 8.102 1.00 87.31 91 LYS A O 1
ATOM 717 N N . VAL A 1 92 ? 10.357 7.760 8.292 1.00 87.12 92 VAL A N 1
ATOM 718 C CA . VAL A 1 92 ? 10.067 7.669 6.849 1.00 87.12 92 VAL A CA 1
ATOM 719 C C . VAL A 1 92 ? 10.858 8.723 6.106 1.00 87.12 92 VAL A C 1
ATOM 721 O O . VAL A 1 92 ? 11.527 8.399 5.133 1.00 87.12 92 VAL A O 1
ATOM 724 N N . ASP A 1 93 ? 10.840 9.957 6.606 1.00 87.00 93 ASP A N 1
ATOM 725 C CA . ASP A 1 93 ? 11.570 11.074 6.010 1.00 87.00 93 ASP A CA 1
ATOM 726 C C . ASP A 1 93 ? 13.084 10.774 5.960 1.00 87.00 93 ASP A C 1
ATOM 728 O O . ASP A 1 93 ? 13.727 10.981 4.928 1.00 87.00 93 ASP A O 1
ATOM 732 N N . GLU A 1 94 ? 13.634 10.200 7.038 1.00 89.88 94 GLU A N 1
ATOM 733 C CA . GLU A 1 94 ? 15.028 9.746 7.140 1.00 89.88 94 GLU A CA 1
ATOM 734 C C . GLU A 1 94 ? 15.369 8.664 6.104 1.00 89.88 94 GLU A C 1
ATOM 736 O O . GLU A 1 94 ? 16.425 8.727 5.475 1.00 89.88 94 GLU A O 1
ATOM 741 N N . LEU A 1 95 ? 14.494 7.671 5.916 1.00 89.75 95 LEU A N 1
ATOM 742 C CA . LEU A 1 95 ? 14.735 6.556 4.996 1.00 89.75 95 LEU A CA 1
ATOM 743 C C . LEU A 1 95 ? 14.531 6.962 3.530 1.00 89.75 95 LEU A C 1
ATOM 745 O O . LEU A 1 95 ? 15.288 6.532 2.659 1.00 89.75 95 LEU A O 1
ATOM 749 N N . CYS A 1 96 ? 13.542 7.808 3.251 1.00 88.88 96 CYS A N 1
ATOM 750 C CA . CYS A 1 96 ? 13.164 8.183 1.894 1.00 88.88 96 CYS A CA 1
ATOM 751 C C . CYS A 1 96 ? 13.980 9.335 1.310 1.00 88.88 96 CYS A C 1
ATOM 753 O O . CYS A 1 96 ? 14.267 9.327 0.112 1.00 88.88 96 CYS A O 1
ATOM 755 N N . GLY A 1 97 ? 14.389 10.310 2.125 1.00 88.50 97 GLY A N 1
ATOM 756 C CA . GLY A 1 97 ? 15.159 11.466 1.659 1.00 88.50 97 GLY A CA 1
ATOM 757 C C . GLY A 1 97 ? 16.437 11.100 0.884 1.00 88.50 97 GLY A C 1
ATOM 758 O O . GLY A 1 97 ? 16.662 11.668 -0.188 1.00 88.50 97 GLY A O 1
ATOM 759 N N . PRO A 1 98 ? 17.272 10.163 1.378 1.00 90.88 98 PRO A N 1
ATOM 760 C CA . PRO A 1 98 ? 18.450 9.684 0.658 1.00 90.88 98 PRO A CA 1
ATOM 761 C C . PRO A 1 98 ? 18.100 8.862 -0.585 1.00 90.88 98 PRO A C 1
ATOM 763 O O . PRO A 1 98 ? 18.711 9.067 -1.629 1.00 90.88 98 PRO A O 1
ATOM 766 N N . LEU A 1 99 ? 17.101 7.974 -0.497 1.00 90.38 99 LEU A N 1
ATOM 767 C CA . LEU A 1 99 ? 16.695 7.108 -1.609 1.00 90.38 99 LEU A CA 1
ATOM 768 C C . LEU A 1 99 ? 16.243 7.908 -2.833 1.00 90.38 99 LEU A C 1
ATOM 770 O O . LEU A 1 99 ? 16.650 7.595 -3.944 1.00 90.38 99 LEU A O 1
ATOM 774 N N . LEU A 1 100 ? 15.482 8.987 -2.632 1.00 88.38 100 LEU A N 1
ATOM 775 C CA . LEU A 1 100 ? 15.017 9.864 -3.715 1.00 88.38 100 LEU A CA 1
ATOM 776 C C . LEU A 1 100 ? 16.146 10.605 -4.449 1.00 88.38 100 LEU A C 1
ATOM 778 O O . LEU A 1 100 ? 15.920 11.150 -5.527 1.00 88.38 100 LEU A O 1
ATOM 782 N N . LYS A 1 101 ? 17.343 10.667 -3.859 1.00 90.19 101 LYS A N 1
ATOM 783 C CA . LYS A 1 101 ? 18.533 11.307 -4.440 1.00 90.19 101 LYS A CA 1
ATOM 784 C C . LYS A 1 101 ? 19.554 10.288 -4.946 1.00 90.19 101 LYS A C 1
ATOM 786 O O . LYS A 1 101 ? 20.574 10.685 -5.504 1.00 90.19 101 LYS A O 1
ATOM 791 N N . GLU A 1 102 ? 19.314 9.001 -4.716 1.00 91.62 102 GLU A N 1
ATOM 792 C CA . GLU A 1 102 ? 20.231 7.931 -5.080 1.00 91.62 102 GLU A CA 1
ATOM 793 C C . GLU A 1 102 ? 19.990 7.508 -6.531 1.00 91.62 102 GLU A C 1
ATOM 795 O O . GLU A 1 102 ? 18.884 7.118 -6.895 1.00 91.62 102 GLU A O 1
ATOM 800 N N . LEU A 1 103 ? 21.037 7.570 -7.354 1.00 88.25 103 LEU A N 1
ATOM 801 C CA . LEU A 1 103 ? 20.985 7.185 -8.769 1.00 88.25 103 LEU A CA 1
ATOM 802 C C . LEU A 1 103 ? 21.491 5.755 -8.998 1.00 88.25 103 LEU A C 1
ATOM 804 O O . LEU A 1 103 ? 21.212 5.165 -10.040 1.00 88.25 103 LEU A O 1
ATOM 808 N N . ASP A 1 104 ? 22.232 5.190 -8.041 1.00 88.81 104 ASP A N 1
ATOM 809 C CA . ASP A 1 104 ? 22.680 3.801 -8.084 1.00 88.81 104 ASP A CA 1
ATOM 810 C C . ASP A 1 104 ? 21.564 2.866 -7.608 1.00 88.81 104 ASP A C 1
ATOM 812 O O . ASP A 1 104 ? 21.298 2.708 -6.411 1.00 88.81 104 ASP A O 1
ATOM 816 N N . THR A 1 105 ? 20.930 2.200 -8.570 1.00 84.50 105 THR A N 1
ATOM 817 C CA . THR A 1 105 ? 19.807 1.289 -8.327 1.00 84.50 105 THR A CA 1
ATOM 818 C C . THR A 1 105 ? 20.180 0.093 -7.449 1.00 84.50 105 THR A C 1
ATOM 820 O O . THR A 1 105 ? 19.308 -0.462 -6.778 1.00 84.50 105 THR A O 1
ATOM 823 N N . ASN A 1 106 ? 21.465 -0.274 -7.348 1.00 87.81 106 ASN A N 1
ATOM 824 C CA . ASN A 1 106 ? 21.904 -1.352 -6.455 1.00 87.81 106 ASN A CA 1
ATOM 825 C C . ASN A 1 106 ? 21.747 -0.981 -4.975 1.00 87.81 106 ASN A C 1
ATOM 827 O O . ASN A 1 106 ? 21.607 -1.856 -4.119 1.00 87.81 106 ASN A O 1
ATOM 831 N N . LYS A 1 107 ? 21.737 0.317 -4.658 1.00 87.81 107 LYS A N 1
ATOM 832 C CA . LYS A 1 107 ? 21.552 0.816 -3.290 1.00 87.81 107 LYS A CA 1
ATOM 833 C C . LYS A 1 107 ? 20.090 1.015 -2.915 1.00 87.81 107 LYS A C 1
ATOM 835 O O . LYS A 1 107 ? 19.785 1.194 -1.735 1.00 87.81 107 LYS A O 1
ATOM 840 N N . TRP A 1 108 ? 19.179 0.951 -3.884 1.00 89.19 108 TRP A N 1
ATOM 841 C CA . TRP A 1 108 ? 17.752 1.106 -3.625 1.00 89.19 108 TRP A CA 1
ATOM 842 C C . TRP A 1 108 ? 17.204 -0.054 -2.801 1.00 89.19 108 TRP A C 1
ATOM 844 O O . TRP A 1 108 ? 16.493 0.177 -1.825 1.00 89.19 108 TRP A O 1
ATOM 854 N N . VAL A 1 109 ? 17.571 -1.294 -3.145 1.00 88.69 109 VAL A N 1
ATOM 855 C CA . VAL A 1 109 ? 17.009 -2.498 -2.512 1.00 88.69 109 VAL A CA 1
ATOM 856 C C . VAL A 1 109 ? 17.228 -2.511 -0.991 1.00 88.69 109 VAL A C 1
ATOM 858 O O . VAL A 1 109 ? 16.233 -2.619 -0.274 1.00 88.69 109 VAL A O 1
ATOM 861 N N . PRO A 1 110 ? 18.451 -2.317 -0.453 1.00 91.44 110 PRO A N 1
ATOM 862 C CA . PRO A 1 110 ? 18.649 -2.318 0.997 1.00 91.44 110 PRO A CA 1
ATOM 863 C C . PRO A 1 110 ? 17.915 -1.184 1.723 1.00 91.44 110 PRO A C 1
ATOM 865 O O . PRO A 1 110 ? 17.468 -1.361 2.856 1.00 91.44 110 PRO A O 1
ATOM 868 N N . GLY A 1 111 ? 17.793 -0.003 1.108 1.00 90.81 111 GLY A N 1
ATOM 869 C CA . GLY A 1 111 ? 17.062 1.111 1.717 1.00 90.81 111 GLY A CA 1
ATOM 870 C C . GLY A 1 111 ? 15.551 0.882 1.720 1.00 90.81 111 GLY A C 1
ATOM 871 O O . GLY A 1 111 ? 14.894 1.122 2.731 1.00 90.81 111 GLY A O 1
ATOM 872 N N . LEU A 1 112 ? 15.008 0.347 0.626 1.00 89.44 112 LEU A N 1
ATOM 873 C CA . LEU A 1 112 ? 13.595 -0.006 0.520 1.00 89.44 112 LEU A CA 1
ATOM 874 C C . LEU A 1 112 ? 13.211 -1.171 1.435 1.00 89.44 112 LEU A C 1
ATOM 876 O O . LEU A 1 112 ? 12.110 -1.161 1.972 1.00 89.44 112 LEU A O 1
ATOM 880 N N . GLN A 1 113 ? 14.108 -2.132 1.668 1.00 90.88 113 GLN A N 1
ATOM 881 C CA . GLN A 1 113 ? 13.900 -3.185 2.668 1.00 90.88 113 GLN A CA 1
ATOM 882 C C . GLN A 1 113 ? 13.755 -2.594 4.072 1.00 90.88 113 GLN A C 1
ATOM 884 O O . GLN A 1 113 ? 12.782 -2.890 4.753 1.00 90.88 113 GLN A O 1
ATOM 889 N N . LYS A 1 114 ? 14.644 -1.673 4.471 1.00 92.31 114 LYS A N 1
ATOM 890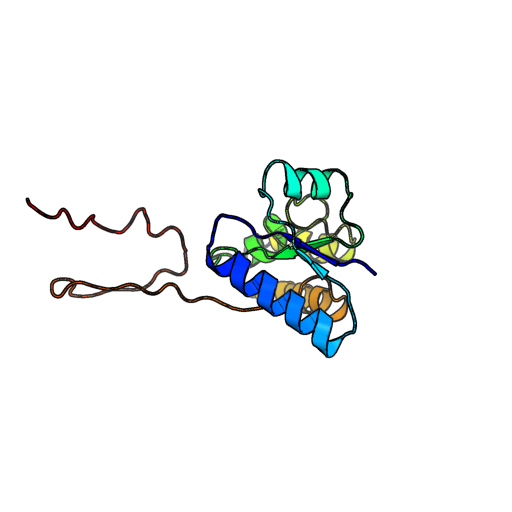 C CA . LYS A 1 114 ? 14.542 -0.985 5.771 1.00 92.31 114 LYS A CA 1
ATOM 891 C C . LYS A 1 114 ? 13.244 -0.194 5.914 1.00 92.31 114 LYS A C 1
ATOM 893 O O . LYS A 1 114 ? 12.659 -0.175 6.994 1.00 92.31 114 LYS A O 1
ATOM 898 N N . LEU A 1 115 ? 12.808 0.465 4.838 1.00 88.62 115 LEU A N 1
ATOM 899 C CA . LEU A 1 115 ? 11.510 1.129 4.802 1.00 88.62 115 LEU A CA 1
ATOM 900 C C . LEU A 1 115 ? 10.384 0.103 4.975 1.00 88.62 115 LEU A C 1
ATOM 902 O O . LEU A 1 115 ? 9.581 0.254 5.885 1.00 88.62 115 LEU A O 1
ATOM 906 N N . GLY A 1 116 ? 10.366 -0.963 4.174 1.00 86.75 116 GLY A N 1
ATOM 907 C CA . GLY A 1 116 ? 9.376 -2.039 4.250 1.00 86.75 116 GLY A CA 1
ATOM 908 C C . GLY A 1 116 ? 9.263 -2.666 5.640 1.00 86.75 116 GLY A C 1
ATOM 909 O O . GLY A 1 116 ? 8.158 -2.746 6.174 1.00 86.75 116 GLY A O 1
ATOM 910 N N . ASP A 1 117 ? 10.391 -3.028 6.252 1.00 91.44 117 ASP A N 1
ATOM 911 C CA . ASP A 1 117 ? 10.451 -3.582 7.608 1.00 91.44 117 ASP A CA 1
ATOM 912 C C . ASP A 1 117 ? 9.829 -2.616 8.616 1.00 91.44 117 ASP A C 1
ATOM 914 O O . ASP A 1 117 ? 8.980 -2.993 9.423 1.00 91.44 117 ASP A O 1
ATOM 918 N N . PHE A 1 118 ? 10.211 -1.341 8.548 1.00 89.81 118 PHE A N 1
ATOM 919 C CA . PHE A 1 118 ? 9.688 -0.329 9.448 1.00 89.81 118 PHE A CA 1
ATOM 920 C C . PHE A 1 118 ? 8.165 -0.160 9.304 1.00 89.81 118 PHE A C 1
ATOM 922 O O . PHE A 1 118 ? 7.463 -0.130 10.314 1.00 89.81 118 PHE A O 1
ATOM 929 N N . LEU A 1 119 ? 7.636 -0.126 8.079 1.00 85.94 119 LEU A N 1
ATOM 930 C CA . LEU A 1 119 ? 6.189 -0.048 7.833 1.00 85.94 119 LEU A CA 1
ATOM 931 C C . LEU A 1 119 ? 5.449 -1.283 8.356 1.00 85.94 119 LEU A C 1
ATOM 933 O O . LEU A 1 119 ? 4.375 -1.154 8.946 1.00 85.94 119 LEU A O 1
ATOM 937 N N . TYR A 1 120 ? 6.028 -2.467 8.138 1.00 86.50 120 TYR A N 1
ATOM 938 C CA . TYR A 1 120 ? 5.464 -3.749 8.546 1.00 86.50 120 TYR A CA 1
ATOM 939 C C . TYR A 1 120 ? 5.373 -3.856 10.070 1.00 86.50 120 TYR A C 1
ATOM 941 O O . TYR A 1 120 ? 4.294 -4.092 10.611 1.00 86.50 120 TYR A O 1
ATOM 949 N N . TYR A 1 121 ? 6.477 -3.607 10.778 1.00 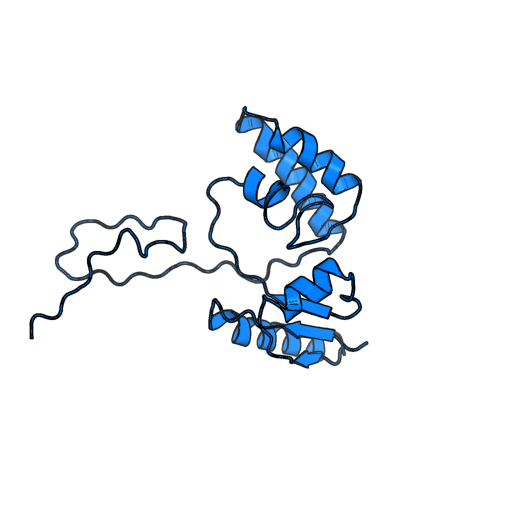90.50 121 TYR A N 1
ATOM 950 C CA . TYR A 1 121 ? 6.522 -3.723 12.238 1.00 90.50 121 TYR A CA 1
ATOM 951 C C . TYR A 1 121 ? 5.712 -2.644 12.972 1.00 90.50 121 TYR A C 1
ATOM 953 O O . TYR A 1 121 ? 5.382 -2.831 14.142 1.00 90.50 121 TYR A O 1
ATOM 961 N N . ASN A 1 122 ? 5.363 -1.541 12.300 1.00 86.38 122 ASN A N 1
ATOM 962 C CA . ASN A 1 122 ? 4.519 -0.476 12.855 1.00 86.38 122 ASN A CA 1
ATOM 963 C C . ASN A 1 122 ? 3.063 -0.524 12.357 1.00 86.38 122 ASN A C 1
ATOM 965 O O . ASN A 1 122 ? 2.286 0.375 12.677 1.00 86.38 122 ASN A O 1
ATOM 969 N N . TYR A 1 123 ? 2.678 -1.568 11.612 1.00 83.38 123 TYR A N 1
ATOM 970 C CA . TYR A 1 123 ? 1.304 -1.815 11.153 1.00 83.38 123 TYR A CA 1
ATOM 971 C C . TYR A 1 123 ? 0.655 -0.641 10.403 1.00 83.38 123 TYR A C 1
ATOM 973 O O . TYR A 1 123 ? -0.551 -0.423 10.508 1.00 83.38 123 TYR A O 1
ATOM 981 N N . TRP A 1 124 ? 1.431 0.131 9.641 1.00 78.19 124 TRP A N 1
ATOM 982 C CA . TRP A 1 124 ? 0.866 1.270 8.909 1.00 78.19 124 TRP A CA 1
ATOM 983 C C . TRP A 1 124 ? 0.073 0.863 7.679 1.00 78.19 124 TRP A C 1
ATOM 985 O O . TRP A 1 124 ? -0.952 1.469 7.383 1.00 78.19 124 TRP A O 1
ATOM 995 N N . ASN A 1 125 ? 0.530 -0.183 6.992 1.00 76.12 125 ASN A N 1
ATOM 996 C CA . ASN A 1 125 ? -0.094 -0.685 5.779 1.00 76.12 125 ASN A CA 1
ATOM 997 C C . ASN A 1 125 ? -0.191 -2.205 5.870 1.00 76.12 125 ASN A C 1
ATOM 999 O O . ASN A 1 125 ? 0.776 -2.865 6.249 1.00 76.12 125 ASN A O 1
ATOM 1003 N N . ALA A 1 126 ? -1.324 -2.761 5.453 1.00 79.19 126 ALA A N 1
ATOM 1004 C CA . ALA A 1 126 ? -1.476 -4.194 5.257 1.00 79.19 126 ALA A CA 1
ATOM 1005 C C . ALA A 1 126 ? -1.597 -4.466 3.750 1.00 79.19 126 ALA A C 1
ATOM 1007 O O . ALA A 1 126 ? -2.584 -4.041 3.147 1.00 79.19 126 ALA A O 1
ATOM 1008 N N . PRO A 1 127 ? -0.622 -5.142 3.114 1.00 79.00 127 PRO A N 1
ATOM 1009 C CA . PRO A 1 127 ? -0.801 -5.629 1.754 1.00 79.00 127 PRO A CA 1
ATOM 1010 C C . PRO A 1 127 ? -1.909 -6.687 1.761 1.00 79.00 127 PRO A C 1
ATOM 1012 O O . PRO A 1 127 ? -1.821 -7.663 2.502 1.00 79.00 127 PRO A O 1
ATOM 1015 N N . ILE A 1 128 ? -2.954 -6.488 0.957 1.00 80.62 128 ILE A N 1
ATOM 1016 C CA . ILE A 1 128 ? -4.127 -7.379 0.943 1.00 80.62 128 ILE A CA 1
ATOM 1017 C C . ILE A 1 128 ? -3.996 -8.415 -0.173 1.00 80.62 128 ILE A C 1
ATOM 1019 O O . ILE A 1 128 ? -4.113 -9.614 0.061 1.00 80.62 128 ILE A O 1
ATOM 1023 N N . ALA A 1 129 ? -3.748 -7.951 -1.397 1.00 75.94 129 ALA A N 1
ATOM 1024 C CA . ALA A 1 129 ? -3.616 -8.792 -2.575 1.00 75.94 129 ALA A CA 1
ATOM 1025 C C . ALA A 1 129 ? -2.750 -8.097 -3.631 1.00 75.94 129 ALA A C 1
ATOM 1027 O O . ALA A 1 129 ? -2.661 -6.870 -3.664 1.00 75.94 129 ALA A O 1
ATOM 1028 N N . ASN A 1 130 ? -2.151 -8.894 -4.516 1.00 73.56 130 ASN A N 1
ATOM 1029 C CA . ASN A 1 130 ? -1.586 -8.417 -5.771 1.00 73.56 130 ASN A CA 1
ATOM 1030 C C . ASN A 1 130 ? -2.443 -8.957 -6.923 1.00 73.56 130 ASN A C 1
ATOM 1032 O O . ASN A 1 130 ? -2.688 -10.163 -6.998 1.00 73.56 130 ASN A O 1
ATOM 1036 N N . GLY A 1 131 ? -2.928 -8.063 -7.782 1.00 68.88 131 GLY A N 1
ATOM 1037 C CA . GLY A 1 131 ? -3.752 -8.403 -8.935 1.00 68.88 131 GLY A CA 1
ATOM 1038 C C . GLY A 1 131 ? -2.912 -8.493 -10.203 1.00 68.88 131 GLY A C 1
ATOM 1039 O O . GLY A 1 131 ? -2.127 -7.597 -10.500 1.00 68.88 131 GLY A O 1
ATOM 1040 N N . ASN A 1 132 ? -3.109 -9.553 -10.985 1.00 65.56 132 ASN A N 1
ATOM 1041 C CA . ASN A 1 132 ? -2.553 -9.627 -12.332 1.00 65.56 132 ASN A CA 1
ATOM 1042 C C . ASN A 1 132 ? -3.557 -9.055 -13.331 1.00 65.56 132 ASN A C 1
ATOM 1044 O O . ASN A 1 132 ? -4.742 -9.390 -13.291 1.00 65.56 132 ASN A O 1
ATOM 1048 N N . ALA A 1 133 ? -3.074 -8.248 -14.271 1.00 63.44 133 ALA A N 1
ATOM 1049 C CA . ALA A 1 133 ? -3.874 -7.861 -15.419 1.00 63.44 133 ALA A CA 1
ATOM 1050 C C . ALA A 1 133 ? -3.958 -9.048 -16.395 1.00 63.44 133 ALA A C 1
ATOM 1052 O O . ALA A 1 133 ? -2.937 -9.566 -16.854 1.00 63.44 133 ALA A O 1
ATOM 1053 N N . LEU A 1 134 ? -5.179 -9.499 -16.682 1.00 63.62 134 LEU A N 1
ATOM 1054 C CA . LEU A 1 134 ? -5.441 -10.584 -17.623 1.00 63.62 134 LEU A CA 1
ATOM 1055 C C . LEU A 1 134 ? -5.858 -10.002 -18.974 1.00 63.62 134 LEU A C 1
ATOM 1057 O O . LEU A 1 134 ? -6.742 -9.150 -19.042 1.00 63.62 134 LEU A O 1
ATOM 1061 N N . PHE A 1 135 ? -5.250 -10.499 -20.051 1.00 64.06 135 PHE A N 1
ATOM 1062 C CA . PHE A 1 135 ? -5.533 -10.059 -21.416 1.00 64.06 135 PHE A CA 1
ATOM 1063 C C . PHE A 1 135 ? -5.981 -11.239 -22.267 1.00 64.06 135 PHE A C 1
ATOM 1065 O O . PHE A 1 135 ? -5.341 -12.290 -22.279 1.00 64.06 135 PHE A O 1
ATOM 1072 N N . ALA A 1 136 ? -7.068 -11.051 -23.013 1.00 65.00 136 ALA A N 1
ATOM 1073 C CA . ALA A 1 136 ? -7.470 -11.976 -24.061 1.00 65.00 136 ALA A CA 1
ATOM 1074 C C . ALA A 1 136 ? -6.850 -11.523 -25.390 1.00 65.00 136 ALA A C 1
ATOM 1076 O O . ALA A 1 136 ? -7.091 -10.404 -25.841 1.00 65.00 136 ALA A O 1
ATOM 1077 N N . ALA A 1 137 ? -6.061 -12.390 -26.027 1.00 6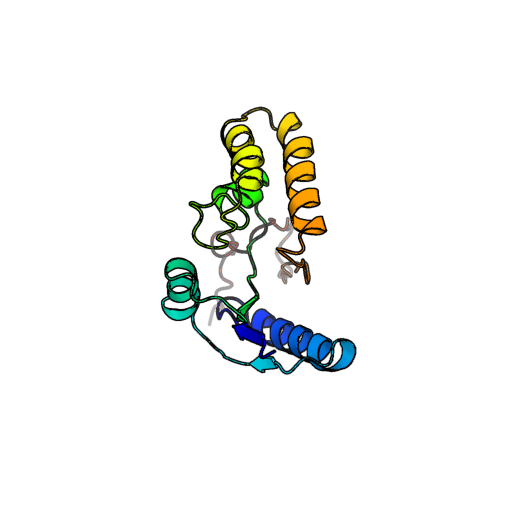4.94 137 ALA A N 1
ATOM 1078 C CA . ALA A 1 137 ? -5.474 -12.128 -27.337 1.00 64.94 137 ALA A CA 1
ATOM 1079 C C . ALA A 1 137 ? -6.264 -12.853 -28.438 1.00 64.94 137 ALA A C 1
ATOM 1081 O O . ALA A 1 137 ? -6.572 -14.041 -28.330 1.00 64.94 137 ALA A O 1
ATOM 1082 N N . GLY A 1 138 ? -6.593 -12.142 -29.518 1.00 69.06 138 GLY A N 1
ATOM 1083 C CA . GLY A 1 138 ? -7.217 -12.749 -30.694 1.00 69.06 138 GLY A CA 1
ATOM 1084 C C . GLY A 1 138 ? -6.247 -13.668 -31.445 1.00 69.06 138 GLY A C 1
ATOM 1085 O O . GLY A 1 138 ? -5.034 -13.486 -31.387 1.00 69.06 138 GLY A O 1
ATOM 1086 N N . LYS A 1 139 ? -6.777 -14.604 -32.247 1.00 75.62 139 LYS A N 1
ATOM 1087 C CA . LYS A 1 139 ? -5.991 -15.610 -33.003 1.00 75.62 139 LYS A CA 1
ATOM 1088 C C . LYS A 1 139 ? -4.894 -15.041 -33.926 1.00 75.62 139 LYS A C 1
ATOM 1090 O O . LYS A 1 139 ? -4.068 -15.799 -34.418 1.00 75.62 139 LYS A O 1
ATOM 1095 N N . ARG A 1 140 ? -4.916 -13.736 -34.221 1.00 75.56 140 ARG A N 1
ATOM 1096 C CA . ARG A 1 140 ? -3.957 -13.048 -35.105 1.00 75.56 140 ARG A CA 1
ATOM 1097 C C . ARG A 1 140 ? -2.763 -12.437 -34.362 1.00 75.56 140 ARG A C 1
ATOM 1099 O O . ARG A 1 140 ? -1.801 -12.038 -35.012 1.00 75.56 140 ARG A O 1
ATOM 1106 N N . VAL A 1 141 ? -2.809 -12.364 -33.032 1.00 68.44 141 VAL A N 1
ATOM 1107 C CA . VAL A 1 141 ? -1.700 -11.859 -32.215 1.00 68.44 141 VAL A CA 1
ATOM 1108 C C . VAL A 1 141 ? -0.624 -12.941 -32.150 1.00 68.44 141 VAL A C 1
ATOM 1110 O O . VAL A 1 141 ? -0.828 -13.991 -31.549 1.00 68.44 141 VAL A O 1
ATOM 1113 N N . LYS A 1 142 ? 0.516 -12.703 -32.808 1.00 65.00 142 LYS A N 1
ATOM 1114 C CA . LYS A 1 142 ? 1.619 -13.679 -32.895 1.00 65.00 142 LYS A CA 1
ATOM 1115 C C . LYS A 1 142 ? 2.492 -13.723 -31.637 1.00 65.00 142 LYS A C 1
ATOM 1117 O O . LYS A 1 142 ? 3.102 -14.749 -31.361 1.00 65.00 142 LYS A O 1
ATOM 1122 N N . SER A 1 143 ? 2.554 -12.623 -30.892 1.00 64.38 143 SER A N 1
ATOM 1123 C CA . SER A 1 143 ? 3.312 -12.500 -29.645 1.00 64.38 143 SER A CA 1
ATOM 1124 C C . SER A 1 143 ? 2.701 -11.412 -28.770 1.00 64.38 143 SER A C 1
ATOM 1126 O O . SER A 1 143 ? 2.324 -10.357 -29.280 1.00 64.38 143 SER A O 1
ATOM 1128 N N . TYR A 1 144 ? 2.636 -11.657 -27.464 1.00 61.19 144 TYR A N 1
ATOM 1129 C CA . TYR A 1 144 ? 2.185 -10.693 -26.466 1.00 61.19 144 TYR A CA 1
ATOM 1130 C C . TYR A 1 144 ? 3.118 -10.746 -25.256 1.00 61.19 144 TYR A C 1
ATOM 1132 O O . TYR A 1 144 ? 3.383 -11.829 -24.736 1.00 61.19 144 TYR A O 1
ATOM 1140 N N . THR A 1 145 ? 3.582 -9.581 -24.806 1.00 61.28 145 THR A N 1
ATOM 1141 C CA . THR A 1 145 ? 4.354 -9.434 -23.570 1.00 61.28 145 THR A CA 1
ATOM 1142 C C . THR A 1 145 ? 3.562 -8.525 -22.637 1.00 61.28 145 THR A C 1
ATOM 1144 O O . THR A 1 145 ? 3.391 -7.348 -22.966 1.00 61.28 145 THR A O 1
ATOM 1147 N N . PRO A 1 146 ? 3.053 -9.030 -21.500 1.00 58.53 146 PRO A N 1
ATOM 1148 C CA . PRO A 1 146 ? 2.373 -8.180 -20.537 1.00 58.53 146 PRO A CA 1
ATOM 1149 C C . PRO A 1 146 ? 3.349 -7.150 -19.972 1.00 58.53 146 PRO A C 1
ATOM 1151 O O . PRO A 1 146 ? 4.438 -7.497 -19.516 1.00 58.53 146 PRO A O 1
ATOM 1154 N N . TRP A 1 147 ? 2.952 -5.878 -20.005 1.00 53.44 147 TRP A N 1
ATOM 1155 C CA . TRP A 1 147 ? 3.679 -4.814 -19.323 1.00 53.44 147 TRP A CA 1
ATOM 1156 C C . TRP A 1 147 ? 3.134 -4.670 -17.898 1.00 53.44 147 TRP A C 1
ATOM 1158 O O . TRP A 1 147 ? 1.913 -4.704 -17.721 1.00 53.44 147 TRP A O 1
ATOM 1168 N N . PRO A 1 148 ? 3.985 -4.475 -16.879 1.00 50.88 148 PRO A N 1
ATOM 1169 C CA . PRO A 1 148 ? 3.547 -4.241 -15.507 1.00 50.88 148 PRO A CA 1
ATOM 1170 C C . PRO A 1 148 ? 2.986 -2.819 -15.331 1.00 50.88 148 PRO A C 1
ATOM 1172 O O . PRO A 1 148 ? 3.548 -2.036 -14.582 1.00 50.88 148 PRO A O 1
ATOM 1175 N N . GLN A 1 149 ? 1.916 -2.444 -16.040 1.00 50.03 149 GLN A N 1
ATOM 1176 C CA . GLN A 1 149 ? 1.150 -1.213 -15.796 1.00 50.03 149 GLN A CA 1
ATOM 1177 C C . GLN A 1 149 ? -0.319 -1.392 -16.207 1.00 50.03 149 GLN A C 1
ATOM 1179 O O . GLN A 1 149 ? -0.622 -1.973 -17.247 1.00 50.03 149 GLN A O 1
ATOM 1184 N N . SER A 1 150 ? -1.240 -0.835 -15.415 1.00 44.44 150 SER A N 1
ATOM 1185 C CA . SER A 1 150 ? -2.675 -0.767 -15.738 1.00 44.44 150 SER A CA 1
ATOM 1186 C C . SER A 1 150 ? -2.995 0.227 -16.868 1.00 44.44 150 SER A C 1
ATOM 1188 O O . SER A 1 150 ? -4.099 0.222 -17.408 1.00 44.44 150 SER A O 1
ATOM 1190 N N . SER A 1 151 ? -2.028 1.045 -17.296 1.00 46.91 151 SER A N 1
ATOM 1191 C CA . SER A 1 151 ? -2.158 2.008 -18.396 1.00 46.91 151 SER A CA 1
ATOM 1192 C C . SER A 1 151 ? -1.828 1.399 -19.764 1.00 46.91 151 SER A C 1
ATOM 1194 O O . SER A 1 151 ? -1.077 1.971 -20.548 1.00 46.91 151 SER A O 1
ATOM 1196 N N . LEU A 1 152 ? -2.406 0.241 -20.089 1.00 44.62 152 LEU A N 1
ATOM 1197 C CA . LEU A 1 152 ? -2.290 -0.351 -21.430 1.00 44.62 152 LEU A CA 1
ATOM 1198 C C . LEU A 1 152 ? -3.259 0.266 -22.455 1.00 44.62 152 LEU A C 1
ATOM 1200 O O . LEU A 1 152 ? -3.207 -0.090 -23.629 1.00 44.62 152 LEU A O 1
ATOM 1204 N N . MET A 1 153 ? -4.082 1.252 -22.066 1.00 43.19 153 MET A N 1
ATOM 1205 C CA . MET A 1 153 ? -4.988 1.956 -22.993 1.00 43.19 153 MET A CA 1
ATOM 1206 C C . MET A 1 153 ? -4.271 2.669 -24.154 1.00 43.19 153 MET A C 1
ATOM 1208 O O . MET A 1 153 ? -4.923 3.032 -25.127 1.00 43.19 153 MET A O 1
ATOM 1212 N N . GLN A 1 154 ? -2.950 2.860 -24.083 1.00 39.00 154 GLN A N 1
ATOM 1213 C CA . GLN A 1 154 ? -2.160 3.451 -25.171 1.00 39.00 154 GLN A CA 1
ATOM 1214 C C . GLN A 1 154 ? -1.540 2.420 -26.130 1.00 39.00 154 GLN A C 1
ATOM 1216 O O . GLN A 1 154 ? -0.918 2.815 -27.111 1.00 39.00 154 GLN A O 1
ATOM 1221 N N . VAL A 1 155 ? -1.683 1.114 -25.866 1.00 38.94 155 VAL A N 1
ATOM 1222 C CA . VAL A 1 155 ? -0.948 0.051 -26.587 1.00 38.94 155 VAL A CA 1
ATOM 1223 C C . VAL A 1 155 ? -1.866 -1.034 -27.165 1.00 38.94 155 VAL A C 1
ATOM 1225 O O . VAL A 1 155 ? -1.393 -1.994 -27.769 1.00 38.94 155 VAL A O 1
ATOM 1228 N N . ILE A 1 156 ? -3.183 -0.899 -26.996 1.00 45.28 156 ILE A N 1
ATOM 1229 C CA . ILE A 1 156 ? -4.167 -1.843 -27.529 1.00 45.28 156 ILE A CA 1
ATOM 1230 C C . ILE A 1 156 ? -4.782 -1.222 -28.783 1.00 45.28 156 ILE A C 1
ATOM 1232 O O . ILE A 1 156 ? -5.496 -0.224 -28.713 1.00 45.28 156 ILE A O 1
ATOM 1236 N N . GLU A 1 157 ? -4.497 -1.817 -29.940 1.00 41.53 157 GLU A N 1
ATOM 1237 C CA . GLU A 1 157 ? -5.243 -1.547 -31.166 1.00 41.53 157 GLU A CA 1
ATOM 1238 C C . GLU A 1 157 ? -6.708 -1.942 -30.923 1.00 41.53 157 GLU A C 1
ATOM 1240 O O . GLU A 1 157 ? -7.004 -3.083 -30.554 1.00 41.53 157 GLU A O 1
ATOM 1245 N N . TYR A 1 158 ? -7.630 -0.986 -31.059 1.00 46.56 158 TYR A N 1
ATOM 1246 C CA . TYR A 1 158 ? -9.056 -1.257 -30.921 1.00 46.56 158 TYR A CA 1
ATOM 1247 C C . TYR A 1 158 ? -9.454 -2.339 -31.925 1.00 46.56 158 TYR A C 1
ATOM 1249 O O . TYR A 1 158 ? -9.233 -2.189 -33.126 1.00 46.56 158 TYR A O 1
ATOM 1257 N N . VAL A 1 159 ? -10.098 -3.409 -31.450 1.00 46.03 159 VAL A N 1
ATOM 1258 C CA . VAL A 1 159 ? -10.838 -4.308 -32.339 1.00 46.03 159 VAL A CA 1
ATOM 1259 C C . VAL A 1 159 ? -12.028 -3.511 -32.862 1.00 46.03 159 VAL A C 1
ATOM 1261 O O . VAL A 1 159 ? -13.088 -3.467 -32.238 1.00 46.03 159 VAL A O 1
ATOM 1264 N N . THR A 1 160 ? -11.853 -2.835 -33.994 1.00 41.78 160 THR A N 1
ATOM 1265 C CA . THR A 1 160 ? -12.979 -2.302 -34.747 1.00 41.78 160 THR A CA 1
ATOM 1266 C C . THR A 1 160 ? -13.755 -3.499 -35.277 1.00 41.78 160 THR A C 1
ATOM 1268 O O . THR A 1 160 ? -13.313 -4.246 -36.150 1.00 41.78 160 THR A O 1
ATOM 1271 N N . LEU A 1 161 ? -14.927 -3.736 -34.689 1.00 41.19 161 LEU A N 1
ATOM 1272 C CA . LEU A 1 161 ? -15.924 -4.584 -35.318 1.00 41.19 161 LEU A CA 1
ATOM 1273 C C . LEU A 1 161 ? -16.346 -3.851 -36.592 1.00 41.19 161 LEU A C 1
ATOM 1275 O O . LEU A 1 161 ? -17.134 -2.911 -36.522 1.00 41.19 161 LEU A O 1
ATOM 1279 N N . ASN A 1 162 ? -15.783 -4.245 -37.736 1.00 45.59 162 ASN A N 1
ATOM 1280 C CA . ASN A 1 162 ? -16.329 -3.868 -39.035 1.00 45.59 162 ASN A CA 1
ATOM 1281 C C . ASN A 1 162 ? -17.778 -4.370 -39.063 1.00 45.59 162 ASN A C 1
ATOM 1283 O O . ASN A 1 162 ? -18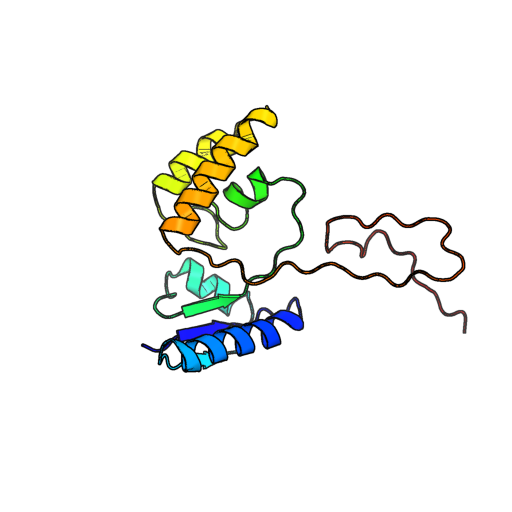.010 -5.577 -39.164 1.00 45.59 162 ASN A O 1
ATOM 1287 N N . ARG A 1 163 ? -18.724 -3.450 -38.866 1.00 41.31 163 ARG A N 1
ATOM 1288 C CA . ARG A 1 163 ? -20.142 -3.654 -39.149 1.00 41.31 163 ARG A CA 1
ATOM 1289 C C . ARG A 1 163 ? -20.409 -3.250 -40.585 1.00 41.31 163 ARG A C 1
ATOM 1291 O O . ARG A 1 163 ? -19.879 -2.189 -40.982 1.00 41.31 163 ARG A O 1
#

pLDDT: mean 72.66, std 16.89, range [30.47, 95.81]